Protein AF-A0A962WMY1-F1 (afdb_monomer)

Structure (mmCIF, N/CA/C/O backbone):
data_AF-A0A962WMY1-F1
#
_entry.id   AF-A0A962WMY1-F1
#
loop_
_atom_site.group_PDB
_atom_site.id
_atom_site.type_symbol
_atom_site.label_atom_id
_atom_site.label_alt_id
_atom_site.label_comp_id
_atom_site.label_asym_id
_atom_site.label_entity_id
_atom_site.label_seq_id
_atom_site.pdbx_PDB_ins_code
_atom_site.Cartn_x
_atom_site.Cartn_y
_atom_site.Cartn_z
_atom_site.occupancy
_atom_site.B_iso_or_equiv
_atom_site.auth_seq_id
_atom_site.auth_comp_id
_atom_site.auth_asym_id
_atom_site.auth_atom_id
_atom_site.pdbx_PDB_model_num
ATOM 1 N N . VAL A 1 1 ? -21.331 -1.139 -1.757 1.00 50.69 1 VAL A N 1
ATOM 2 C CA . VAL A 1 1 ? -19.950 -0.756 -1.384 1.00 50.69 1 VAL A CA 1
ATOM 3 C C . VAL A 1 1 ? -20.050 0.576 -0.662 1.00 50.69 1 VAL A C 1
ATOM 5 O O . VAL A 1 1 ? -20.349 1.573 -1.295 1.00 50.69 1 VAL A O 1
ATOM 8 N N . GLY A 1 2 ? -20.058 0.558 0.671 1.00 55.19 2 GLY A N 1
ATOM 9 C CA . GLY A 1 2 ? -20.388 1.740 1.473 1.00 55.19 2 GLY A CA 1
ATOM 10 C C . GLY A 1 2 ? -19.149 2.570 1.776 1.00 55.19 2 GLY A C 1
ATOM 11 O O . GLY A 1 2 ? -18.223 2.025 2.360 1.00 55.19 2 GLY A O 1
ATOM 12 N N . ASP A 1 3 ? -19.173 3.846 1.385 1.00 80.69 3 ASP A N 1
ATOM 13 C CA . ASP A 1 3 ? -18.367 4.966 1.906 1.00 80.69 3 ASP A CA 1
ATOM 14 C C . ASP A 1 3 ? -16.865 4.697 2.129 1.00 80.69 3 ASP A C 1
ATOM 16 O O . ASP A 1 3 ? -16.267 5.233 3.056 1.00 80.69 3 ASP A O 1
ATOM 20 N N . LEU A 1 4 ? -16.258 3.818 1.325 1.00 84.62 4 LEU A N 1
ATOM 21 C CA . LEU A 1 4 ? -14.827 3.538 1.371 1.00 84.62 4 LEU A CA 1
ATOM 22 C C . LEU A 1 4 ? -14.134 4.442 0.352 1.00 84.62 4 LEU A C 1
ATOM 24 O O . LEU A 1 4 ? -14.436 4.382 -0.839 1.00 84.62 4 LEU A O 1
ATOM 28 N N . GLN A 1 5 ? -13.214 5.273 0.821 1.00 91.25 5 GLN A N 1
ATOM 29 C CA . GLN A 1 5 ? -12.449 6.210 0.014 1.00 91.25 5 GLN A CA 1
ATOM 30 C C . GLN A 1 5 ? -10.967 5.885 0.142 1.00 91.25 5 GLN A C 1
ATOM 32 O O . GLN A 1 5 ? -10.404 5.955 1.231 1.00 91.25 5 GLN A O 1
ATOM 37 N N . PHE A 1 6 ? -10.335 5.556 -0.979 1.00 93.38 6 PHE A N 1
ATOM 38 C CA . PHE A 1 6 ? -8.887 5.424 -1.075 1.00 93.38 6 PHE A CA 1
ATOM 39 C C . PHE A 1 6 ? -8.335 6.661 -1.777 1.00 93.38 6 PHE A C 1
ATOM 41 O O . PHE A 1 6 ? -8.737 6.971 -2.900 1.00 93.38 6 PHE A O 1
ATOM 48 N N . ARG A 1 7 ? -7.450 7.395 -1.107 1.00 95.94 7 ARG A N 1
ATOM 49 C CA . ARG A 1 7 ? -6.861 8.630 -1.625 1.00 95.94 7 ARG A CA 1
ATOM 50 C C . ARG A 1 7 ? -5.351 8.502 -1.670 1.00 95.94 7 ARG A C 1
ATOM 52 O O . ARG A 1 7 ? -4.721 8.351 -0.630 1.00 95.94 7 ARG A O 1
ATOM 59 N N . VAL A 1 8 ? -4.785 8.629 -2.865 1.00 97.00 8 VAL A N 1
ATOM 60 C CA . VAL A 1 8 ? -3.340 8.774 -3.058 1.00 97.00 8 VAL A CA 1
ATOM 61 C C . VAL A 1 8 ? -2.975 10.241 -2.866 1.00 97.00 8 VAL A C 1
ATOM 63 O O . VAL A 1 8 ? -3.590 11.122 -3.464 1.00 97.00 8 VAL A O 1
ATOM 66 N N . HIS A 1 9 ? -1.987 10.503 -2.018 1.00 97.56 9 HIS A N 1
ATOM 67 C CA . HIS A 1 9 ? -1.498 11.854 -1.733 1.00 97.56 9 HIS A CA 1
ATOM 68 C C . HIS A 1 9 ? -0.234 12.192 -2.499 1.00 97.56 9 HIS A C 1
ATOM 70 O O . HIS A 1 9 ? 0.019 13.355 -2.793 1.00 97.56 9 HIS A O 1
ATOM 76 N N . ALA A 1 10 ? 0.601 11.186 -2.738 1.00 97.25 10 ALA A N 1
ATOM 77 C CA . ALA A 1 10 ? 1.852 11.331 -3.454 1.00 97.25 10 ALA A CA 1
ATOM 78 C C . ALA A 1 10 ? 2.251 9.992 -4.062 1.00 97.25 10 ALA A C 1
ATOM 80 O O . ALA A 1 10 ? 1.949 8.933 -3.508 1.00 97.25 10 ALA A O 1
ATOM 81 N N . SER A 1 11 ? 2.984 10.068 -5.163 1.00 97.62 11 SER A N 1
ATOM 82 C CA . SER A 1 11 ? 3.658 8.927 -5.760 1.00 97.62 11 SER A CA 1
ATOM 83 C C . SER A 1 11 ? 5.085 9.299 -6.128 1.00 97.62 11 SER A C 1
ATOM 85 O O . SER A 1 11 ? 5.318 10.404 -6.620 1.00 97.62 11 SER A O 1
ATOM 87 N N . ALA A 1 12 ? 6.011 8.371 -5.939 1.00 97.62 12 ALA A N 1
ATOM 88 C CA . ALA A 1 12 ? 7.371 8.454 -6.448 1.00 97.62 12 ALA A CA 1
ATOM 89 C C . ALA A 1 12 ? 7.651 7.223 -7.308 1.00 97.62 12 ALA A C 1
ATOM 91 O O . ALA A 1 12 ? 7.178 6.133 -6.998 1.00 97.62 12 ALA A O 1
ATOM 92 N N . TRP A 1 13 ? 8.412 7.412 -8.378 1.00 97.06 13 TRP A N 1
ATOM 93 C CA . TRP A 1 13 ? 8.779 6.359 -9.317 1.00 97.06 13 TRP A CA 1
ATOM 94 C C . TRP A 1 13 ? 10.296 6.293 -9.422 1.00 97.06 13 TRP A C 1
ATOM 96 O O . TRP A 1 13 ? 10.962 7.328 -9.468 1.00 97.06 13 TRP A O 1
ATOM 106 N N . SER A 1 14 ? 10.823 5.079 -9.473 1.00 96.25 14 SER A N 1
ATOM 107 C CA . SER A 1 14 ? 12.225 4.793 -9.750 1.00 96.25 14 SER A CA 1
ATOM 108 C C . SER A 1 14 ? 12.295 3.714 -10.818 1.00 96.25 14 SER A C 1
ATOM 110 O O . SER A 1 14 ? 11.509 2.771 -10.783 1.00 96.25 14 SER A O 1
ATOM 112 N N . GLY A 1 15 ? 13.221 3.851 -11.758 1.00 96.06 15 GLY A N 1
ATOM 113 C CA . GLY A 1 15 ? 13.477 2.850 -12.785 1.00 96.06 15 GLY A CA 1
ATOM 114 C C . GLY A 1 15 ? 14.964 2.748 -13.077 1.00 96.06 15 GLY A C 1
ATOM 115 O O . GLY A 1 15 ? 15.692 3.736 -12.945 1.00 96.06 15 GLY A O 1
ATOM 116 N N . ASP A 1 16 ? 15.412 1.556 -13.452 1.00 94.75 16 ASP A N 1
ATOM 117 C CA . ASP A 1 16 ? 16.769 1.329 -13.938 1.00 94.75 16 ASP A CA 1
ATOM 118 C C . ASP A 1 16 ? 16.831 1.325 -15.476 1.00 94.75 16 ASP A C 1
ATOM 120 O O . ASP A 1 16 ? 15.839 1.548 -16.174 1.00 94.75 16 ASP A O 1
ATOM 124 N N . ARG A 1 17 ? 18.035 1.125 -16.021 1.00 94.69 17 ARG A N 1
ATOM 125 C CA . ARG A 1 17 ? 18.261 1.085 -17.475 1.00 94.69 17 ARG A CA 1
ATOM 126 C C . ARG A 1 17 ? 17.780 -0.209 -18.127 1.00 94.69 17 ARG A C 1
ATOM 128 O O . ARG A 1 17 ? 17.591 -0.220 -19.340 1.00 94.69 17 ARG A O 1
ATOM 135 N N . ASP A 1 18 ? 17.588 -1.258 -17.337 1.00 94.31 18 ASP A N 1
ATOM 136 C CA . ASP A 1 18 ? 17.177 -2.584 -17.794 1.00 94.31 18 ASP A CA 1
ATOM 137 C C . ASP A 1 18 ? 15.643 -2.717 -17.830 1.00 94.31 18 ASP A C 1
ATOM 139 O O . ASP A 1 18 ? 15.109 -3.749 -18.234 1.00 94.31 18 ASP A O 1
ATOM 143 N N . GLY A 1 19 ? 14.929 -1.651 -17.454 1.00 92.44 19 GLY A N 1
ATOM 144 C CA . GLY A 1 19 ? 13.476 -1.544 -17.523 1.00 92.44 19 GLY A CA 1
ATOM 145 C C . GLY A 1 19 ? 12.759 -1.985 -16.251 1.00 92.44 19 GLY A C 1
ATOM 146 O O . GLY A 1 19 ? 11.529 -1.948 -16.225 1.00 92.44 19 GLY A O 1
ATOM 147 N N . HIS A 1 20 ? 13.479 -2.372 -15.194 1.00 96.94 20 HIS A N 1
ATOM 148 C CA . HIS A 1 20 ? 12.846 -2.630 -13.903 1.00 96.94 20 HIS A CA 1
ATOM 149 C C . HIS A 1 20 ? 12.452 -1.311 -13.259 1.00 96.94 20 HIS A C 1
ATOM 151 O O . HIS A 1 20 ? 13.153 -0.302 -13.377 1.00 96.94 20 HIS A O 1
ATOM 157 N N . ALA A 1 21 ? 11.330 -1.326 -12.549 1.00 97.88 21 ALA A N 1
ATOM 158 C CA . ALA A 1 21 ? 10.834 -0.138 -11.885 1.00 97.88 21 ALA A CA 1
ATOM 159 C C . ALA A 1 21 ? 10.208 -0.457 -10.534 1.00 97.88 21 ALA A C 1
ATOM 161 O O . ALA A 1 21 ? 9.742 -1.566 -10.278 1.00 97.88 21 ALA A O 1
ATOM 162 N N . ALA A 1 22 ? 10.159 0.559 -9.684 1.00 97.69 22 ALA A N 1
ATOM 163 C CA . ALA A 1 22 ? 9.400 0.557 -8.453 1.00 97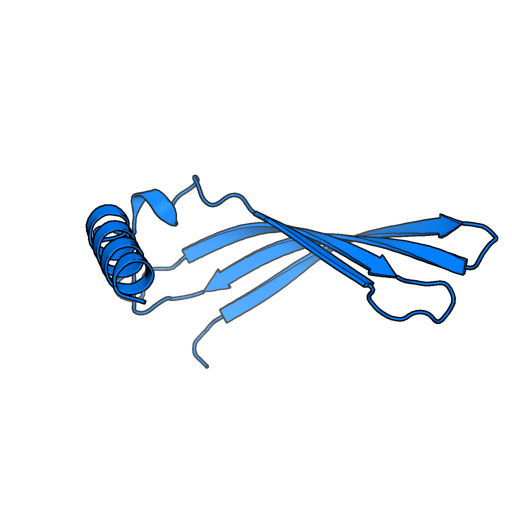.69 22 ALA A CA 1
ATOM 164 C C . ALA A 1 22 ? 8.609 1.861 -8.328 1.00 97.69 22 ALA A C 1
ATOM 166 O O . ALA A 1 22 ? 9.091 2.941 -8.685 1.00 97.69 22 ALA A O 1
ATOM 167 N N . ALA A 1 23 ? 7.396 1.761 -7.797 1.00 98.06 23 ALA A N 1
ATOM 168 C CA . ALA A 1 23 ? 6.561 2.898 -7.453 1.00 98.06 23 ALA A CA 1
ATOM 169 C C . ALA A 1 23 ? 6.227 2.864 -5.965 1.00 98.06 23 ALA A C 1
ATOM 171 O O . ALA A 1 23 ? 5.745 1.855 -5.457 1.00 98.06 23 ALA A O 1
ATOM 172 N N . LEU A 1 24 ? 6.433 3.989 -5.286 1.00 98.00 24 LEU A N 1
ATOM 173 C CA . LEU A 1 24 ? 5.942 4.219 -3.934 1.00 98.00 24 LEU A CA 1
ATOM 174 C C . LEU A 1 24 ? 4.698 5.094 -4.005 1.00 98.00 24 LEU A C 1
ATOM 176 O O . LEU A 1 24 ? 4.724 6.154 -4.629 1.00 98.00 24 LEU A O 1
ATOM 180 N N . LEU A 1 25 ? 3.625 4.685 -3.337 1.00 98.00 25 LEU A N 1
ATOM 181 C CA . LEU A 1 25 ? 2.379 5.439 -3.236 1.00 98.00 25 LEU A CA 1
ATOM 182 C C . LEU A 1 25 ? 2.089 5.726 -1.774 1.00 98.00 25 LEU A C 1
ATOM 184 O O . LEU A 1 25 ? 1.825 4.797 -1.025 1.00 98.00 25 LEU A O 1
ATOM 188 N N . ARG A 1 26 ? 2.052 6.996 -1.373 1.00 97.56 26 ARG A N 1
ATOM 189 C CA . ARG A 1 26 ? 1.553 7.385 -0.049 1.00 97.56 26 ARG A CA 1
ATOM 190 C C . ARG A 1 26 ? 0.059 7.650 -0.133 1.00 97.56 26 ARG A C 1
ATOM 192 O O . ARG A 1 26 ? -0.377 8.457 -0.959 1.00 97.56 26 ARG A O 1
ATOM 199 N N . TRP A 1 27 ? -0.721 7.033 0.743 1.00 96.88 27 TRP A N 1
ATOM 200 C CA . TRP A 1 27 ? -2.178 7.049 0.662 1.00 96.88 27 TRP A CA 1
ATOM 201 C C . TRP A 1 27 ? -2.858 7.098 2.031 1.00 96.88 27 TRP A C 1
ATOM 203 O O . TRP A 1 27 ? -2.255 6.821 3.065 1.00 96.88 27 TRP A O 1
ATOM 213 N N . THR A 1 28 ? -4.145 7.442 2.011 1.00 94.44 28 THR A N 1
ATOM 214 C CA . THR A 1 28 ? -5.081 7.257 3.123 1.00 94.44 28 THR A CA 1
ATOM 215 C C . THR A 1 28 ? -6.277 6.452 2.636 1.00 94.44 28 THR A C 1
ATOM 217 O O . THR A 1 28 ? -6.884 6.777 1.613 1.00 94.44 28 THR A O 1
ATOM 220 N N . LEU A 1 29 ? -6.652 5.439 3.406 1.00 91.81 29 LEU A N 1
ATOM 221 C CA . LEU A 1 29 ? -7.889 4.691 3.260 1.00 91.81 29 LEU A CA 1
ATOM 222 C C . LEU A 1 29 ? -8.845 5.114 4.376 1.00 91.81 29 LEU A C 1
ATOM 224 O O . LEU A 1 29 ? -8.531 4.970 5.553 1.00 91.81 29 LEU A O 1
ATOM 228 N N . ALA A 1 30 ? -10.016 5.628 4.019 1.00 89.38 30 ALA A N 1
ATOM 229 C CA . ALA A 1 30 ? -11.020 6.087 4.969 1.00 89.38 30 ALA A CA 1
ATOM 230 C C . ALA A 1 30 ? -12.385 5.464 4.680 1.00 89.38 30 ALA A C 1
ATOM 232 O O . ALA A 1 30 ? -12.704 5.127 3.543 1.00 89.38 30 ALA A O 1
ATOM 233 N N . G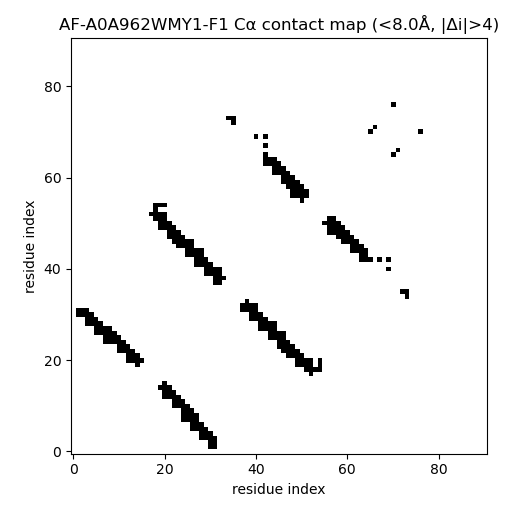LY A 1 31 ? -13.214 5.320 5.708 1.00 87.94 31 GLY A N 1
ATOM 234 C CA . GLY A 1 31 ? -14.611 4.957 5.532 1.00 87.94 31 GLY A CA 1
ATOM 235 C C . GLY A 1 31 ? -15.329 4.565 6.811 1.00 87.94 31 GLY A C 1
ATOM 236 O O . GLY A 1 31 ? -14.842 4.756 7.926 1.00 87.94 31 GLY A O 1
ATOM 237 N N . ARG A 1 32 ? -16.529 4.006 6.651 1.00 82.69 32 ARG A N 1
ATOM 238 C CA . ARG A 1 32 ? -17.389 3.577 7.764 1.00 82.69 32 ARG A CA 1
ATOM 239 C C . ARG A 1 32 ? -17.563 2.066 7.753 1.00 82.69 32 ARG A C 1
ATOM 241 O O . ARG A 1 32 ? -18.411 1.523 7.046 1.00 82.69 32 ARG A O 1
ATOM 248 N N . LEU A 1 33 ? -16.791 1.367 8.578 1.00 73.69 33 LEU A N 1
ATOM 249 C CA . LEU A 1 33 ? -16.832 -0.095 8.632 1.00 73.69 33 LEU A CA 1
ATOM 250 C C . LEU A 1 33 ? -17.924 -0.585 9.590 1.00 73.69 33 LEU A C 1
ATOM 252 O O . LEU A 1 33 ? -18.030 -0.140 10.735 1.00 73.69 33 LEU A O 1
ATOM 256 N N . ARG A 1 34 ? -18.727 -1.560 9.144 1.00 70.94 34 ARG A N 1
ATOM 257 C CA . ARG A 1 34 ? -19.760 -2.201 9.984 1.00 70.94 34 ARG A CA 1
ATOM 258 C C . ARG A 1 34 ? -19.161 -2.861 11.229 1.00 70.94 34 ARG A C 1
ATOM 260 O O . ARG A 1 34 ? -19.768 -2.776 12.289 1.00 70.94 34 ARG A O 1
ATOM 267 N N . ALA A 1 35 ? -17.963 -3.436 11.107 1.00 68.44 35 ALA A N 1
ATOM 268 C CA . ALA A 1 35 ? -17.216 -4.037 12.214 1.00 68.44 35 ALA A CA 1
ATOM 269 C C . ALA A 1 35 ? -16.868 -3.037 13.340 1.00 68.44 35 ALA A C 1
ATOM 271 O O . ALA A 1 35 ? -16.631 -3.458 14.465 1.00 68.44 35 ALA A O 1
ATOM 272 N N . PHE A 1 36 ? -16.906 -1.725 13.065 1.00 65.94 36 PHE A N 1
ATOM 273 C CA . PHE A 1 36 ? -16.683 -0.647 14.040 1.00 65.94 36 PHE A CA 1
ATOM 274 C C . PHE A 1 36 ? -17.961 0.100 14.420 1.00 65.94 36 PHE A C 1
ATOM 276 O O . PHE A 1 36 ? -17.925 1.296 14.704 1.00 65.94 36 PHE A O 1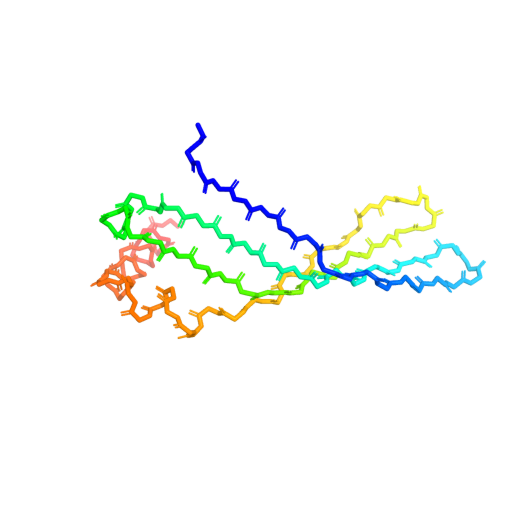
ATOM 283 N N . GLY A 1 37 ? -19.120 -0.560 14.346 1.00 70.56 37 GLY A N 1
ATOM 284 C CA . GLY A 1 37 ? -20.401 0.094 14.626 1.00 70.56 37 GLY A CA 1
ATOM 285 C C . GLY A 1 37 ? -20.697 1.247 13.662 1.00 70.56 37 GLY A C 1
ATOM 286 O O . GLY A 1 37 ? -21.351 2.215 14.038 1.00 70.56 37 GLY A O 1
ATOM 287 N N . ARG A 1 38 ? -20.182 1.173 12.421 1.00 74.44 38 ARG A N 1
ATOM 288 C CA . ARG A 1 38 ? -20.257 2.238 11.401 1.00 74.44 38 ARG A CA 1
ATOM 289 C C . ARG A 1 38 ? -19.598 3.555 11.827 1.00 74.44 38 ARG A C 1
ATOM 291 O O . ARG A 1 38 ? -19.959 4.605 11.289 1.00 74.44 38 ARG A O 1
ATOM 298 N N . ARG A 1 39 ? -18.658 3.533 12.775 1.00 75.19 39 ARG A N 1
ATOM 299 C CA . ARG A 1 39 ? -17.845 4.705 13.121 1.00 75.19 39 ARG A CA 1
ATOM 300 C C . ARG A 1 39 ? -16.892 5.039 11.971 1.00 75.19 39 ARG A C 1
ATOM 302 O O . ARG A 1 39 ? -16.472 4.143 11.238 1.00 75.19 39 ARG A O 1
ATOM 309 N N . ALA A 1 40 ? -16.590 6.327 11.810 1.00 79.31 40 ALA A N 1
ATOM 310 C CA . ALA A 1 40 ? -15.562 6.771 10.878 1.00 79.31 40 ALA A CA 1
ATOM 311 C C . ALA A 1 40 ? -14.215 6.152 11.271 1.00 79.31 40 ALA A C 1
ATOM 313 O O . ALA A 1 40 ? -13.848 6.120 12.451 1.00 79.31 40 ALA A O 1
ATOM 314 N N . TRP A 1 41 ? -13.523 5.633 10.274 1.00 82.19 41 TRP A N 1
ATOM 315 C CA . TRP A 1 41 ? -12.250 4.953 10.390 1.00 82.19 41 TRP A CA 1
ATOM 316 C C . TRP A 1 41 ? -11.351 5.418 9.252 1.00 82.19 41 TRP A C 1
ATOM 318 O O . TRP A 1 41 ? -11.816 5.596 8.129 1.00 82.19 41 TRP A O 1
ATOM 328 N N . THR A 1 42 ? -10.076 5.594 9.568 1.00 85.94 42 THR A N 1
ATOM 329 C CA . THR A 1 42 ? -9.045 6.047 8.644 1.00 85.94 42 THR A CA 1
ATOM 330 C C . THR A 1 42 ? -7.764 5.289 8.957 1.00 85.94 42 THR A C 1
ATOM 332 O O . THR A 1 42 ? -7.471 5.052 10.132 1.00 85.94 42 THR A O 1
ATOM 335 N N . VAL A 1 43 ? -7.031 4.908 7.917 1.00 88.06 43 VAL A N 1
ATOM 336 C CA . VAL A 1 43 ? -5.688 4.331 7.979 1.00 88.06 43 VAL A CA 1
ATOM 337 C C . VAL A 1 43 ? -4.819 5.026 6.951 1.00 88.06 43 VAL A C 1
ATOM 339 O O . VAL A 1 43 ? -5.205 5.154 5.789 1.00 88.06 43 VAL A O 1
ATOM 342 N N . ASP A 1 44 ? -3.644 5.443 7.394 1.00 91.81 44 ASP A N 1
ATOM 343 C CA . ASP A 1 44 ? -2.596 5.964 6.533 1.00 91.81 44 ASP A CA 1
ATOM 344 C C . ASP A 1 44 ? -1.621 4.844 6.182 1.00 91.81 44 ASP A C 1
ATOM 346 O O . ASP A 1 44 ? -1.357 3.943 6.986 1.00 91.81 44 ASP A O 1
ATOM 350 N N . GLY A 1 45 ? -1.087 4.898 4.969 1.00 93.62 45 GLY A N 1
ATOM 351 C CA . GLY A 1 45 ? -0.149 3.894 4.508 1.00 93.62 45 GLY A CA 1
ATOM 352 C C . GLY A 1 45 ? 0.676 4.318 3.308 1.00 93.62 45 GLY A C 1
ATOM 353 O O . GLY A 1 45 ? 0.581 5.432 2.782 1.00 93.62 45 GLY A O 1
ATOM 354 N N . CYS A 1 46 ? 1.528 3.389 2.913 1.00 96.38 46 CYS A N 1
ATOM 355 C CA . CYS A 1 46 ? 2.391 3.446 1.763 1.00 96.38 46 CYS A CA 1
ATOM 356 C C . CYS A 1 46 ? 2.381 2.083 1.071 1.00 96.38 46 CYS A C 1
ATOM 358 O O . CYS A 1 46 ? 2.517 1.058 1.735 1.00 96.38 46 CYS A O 1
ATOM 360 N N . SER A 1 47 ? 2.247 2.071 -0.248 1.00 97.25 47 SER A N 1
ATOM 361 C CA . SER A 1 47 ? 2.403 0.864 -1.060 1.00 97.25 47 SER A CA 1
ATOM 362 C C . SER A 1 47 ? 3.672 0.972 -1.886 1.00 97.25 47 SER A C 1
ATOM 364 O O . SER A 1 47 ? 3.907 2.008 -2.506 1.00 97.25 47 SER A O 1
ATOM 366 N N . GLU A 1 48 ? 4.457 -0.094 -1.928 1.00 98.00 48 GLU A N 1
ATOM 367 C CA . GLU A 1 48 ? 5.533 -0.289 -2.892 1.00 98.00 48 GLU A CA 1
ATOM 368 C C . GLU A 1 48 ? 5.085 -1.306 -3.942 1.00 98.00 48 GLU A C 1
ATOM 370 O O . GLU A 1 48 ? 4.706 -2.429 -3.610 1.00 98.00 48 GLU A O 1
ATOM 375 N N . VAL A 1 49 ? 5.127 -0.915 -5.213 1.00 98.38 49 VAL A N 1
ATOM 376 C CA . VAL A 1 49 ? 4.813 -1.779 -6.354 1.00 98.38 49 VAL A CA 1
ATOM 377 C C . VAL A 1 49 ? 6.078 -1.956 -7.177 1.00 98.38 49 VAL A C 1
ATOM 379 O O . VAL A 1 49 ? 6.643 -0.964 -7.634 1.00 98.38 49 VAL A O 1
ATOM 382 N N . VAL A 1 50 ? 6.507 -3.199 -7.384 1.00 98.19 50 VAL A N 1
ATOM 383 C CA . VAL A 1 50 ? 7.690 -3.536 -8.188 1.00 98.19 50 VAL A CA 1
ATOM 384 C C . VAL A 1 50 ? 7.246 -4.092 -9.533 1.00 98.19 50 VAL A C 1
ATOM 386 O O . VAL A 1 50 ? 6.321 -4.905 -9.601 1.00 98.19 50 VAL A O 1
ATOM 389 N N . PHE A 1 51 ? 7.920 -3.660 -10.592 1.00 98.31 51 PHE A N 1
ATOM 390 C CA . PHE A 1 51 ? 7.642 -4.028 -11.971 1.00 98.31 51 PHE A CA 1
ATOM 391 C C . PHE A 1 51 ? 8.855 -4.712 -12.605 1.00 98.31 51 PHE A C 1
ATOM 393 O O . PHE A 1 51 ? 9.997 -4.298 -12.388 1.00 98.31 51 PHE A O 1
ATOM 400 N N . ASP A 1 52 ?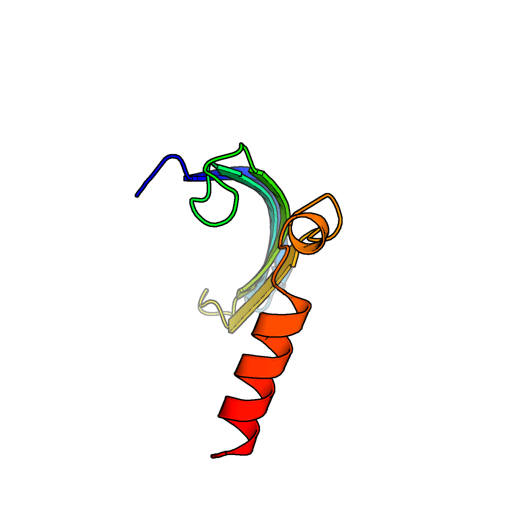 8.608 -5.747 -13.409 1.00 97.81 52 ASP A N 1
ATOM 401 C CA . ASP A 1 52 ? 9.629 -6.307 -14.298 1.00 97.81 52 ASP A CA 1
ATOM 402 C C . ASP A 1 52 ? 9.864 -5.429 -15.539 1.00 97.81 52 ASP A C 1
ATOM 404 O O . ASP A 1 52 ? 9.120 -4.485 -15.805 1.00 97.81 52 ASP A O 1
ATOM 408 N N . ALA A 1 53 ? 10.871 -5.787 -16.340 1.00 97.06 53 ALA A N 1
ATOM 409 C CA . ALA A 1 53 ? 11.188 -5.116 -17.603 1.00 97.06 53 ALA A CA 1
ATOM 410 C C . ALA A 1 53 ? 10.047 -5.136 -18.645 1.00 97.06 53 ALA A C 1
ATOM 412 O O . ALA A 1 53 ? 10.071 -4.367 -19.604 1.00 97.06 53 ALA A O 1
ATOM 413 N N . ALA A 1 54 ? 9.038 -5.999 -18.474 1.00 97.19 54 ALA A N 1
ATOM 414 C CA . ALA A 1 54 ? 7.837 -6.027 -19.308 1.00 97.19 54 ALA A CA 1
ATOM 415 C C . ALA A 1 54 ? 6.704 -5.143 -18.742 1.00 97.19 54 ALA A C 1
ATOM 417 O O . ALA A 1 54 ? 5.594 -5.149 -19.279 1.00 97.19 54 ALA A O 1
ATOM 418 N N . GLY A 1 55 ? 6.961 -4.402 -17.659 1.00 95.38 55 GLY A N 1
ATOM 419 C CA . GLY A 1 55 ? 5.990 -3.545 -16.982 1.00 95.38 55 GLY A CA 1
ATOM 420 C C . GLY A 1 55 ? 4.947 -4.311 -16.166 1.00 95.38 55 GLY A C 1
ATOM 421 O O . GLY A 1 55 ? 3.921 -3.739 -15.793 1.00 95.38 55 GLY A O 1
ATOM 422 N N . ARG A 1 56 ? 5.159 -5.603 -15.893 1.00 97.69 56 ARG A N 1
ATOM 423 C CA . ARG A 1 56 ? 4.239 -6.420 -15.090 1.00 97.69 56 ARG A CA 1
ATOM 424 C C . ARG A 1 56 ? 4.580 -6.283 -13.618 1.00 97.69 56 ARG A C 1
ATOM 426 O O . ARG A 1 56 ? 5.748 -6.323 -13.247 1.00 97.69 56 ARG A O 1
ATOM 433 N N . VAL A 1 57 ? 3.555 -6.194 -12.776 1.00 97.50 57 VAL A N 1
ATOM 434 C CA . VAL A 1 57 ? 3.733 -6.192 -11.320 1.00 97.50 57 VAL A CA 1
ATOM 435 C C . VAL A 1 57 ? 4.270 -7.551 -10.877 1.00 97.50 57 VAL A C 1
ATOM 437 O O . VAL A 1 57 ? 3.618 -8.574 -11.086 1.00 97.50 57 VAL A O 1
ATOM 440 N N . THR A 1 58 ? 5.445 -7.556 -10.255 1.00 97.75 58 THR A N 1
ATOM 441 C CA . THR A 1 58 ? 6.086 -8.760 -9.707 1.00 97.75 58 THR A CA 1
ATOM 442 C C . THR A 1 58 ? 5.999 -8.830 -8.191 1.00 97.75 58 THR A C 1
ATOM 444 O O . THR A 1 58 ? 5.981 -9.927 -7.636 1.00 97.75 58 THR A O 1
ATOM 447 N N . ALA A 1 59 ? 5.892 -7.683 -7.519 1.00 97.44 59 ALA A N 1
ATOM 448 C CA . ALA A 1 59 ? 5.671 -7.613 -6.083 1.00 97.44 59 ALA A CA 1
ATOM 449 C C . ALA A 1 59 ? 4.815 -6.401 -5.704 1.00 97.44 59 ALA A C 1
ATOM 451 O O . ALA A 1 59 ? 4.799 -5.378 -6.392 1.00 97.44 59 ALA A O 1
ATOM 452 N N . HIS A 1 60 ? 4.110 -6.538 -4.584 1.00 97.12 60 HIS A N 1
ATOM 453 C CA . HIS A 1 60 ? 3.328 -5.476 -3.973 1.00 97.12 60 HIS A CA 1
ATOM 454 C C . HIS A 1 60 ? 3.452 -5.572 -2.449 1.00 97.12 60 HIS A C 1
ATOM 456 O O . HIS A 1 60 ? 3.043 -6.576 -1.859 1.00 97.12 60 HIS A O 1
ATOM 462 N N . HIS A 1 61 ? 4.032 -4.548 -1.824 1.00 95.50 61 HIS A N 1
ATOM 463 C CA . HIS A 1 61 ? 4.229 -4.465 -0.379 1.00 95.50 61 HIS A CA 1
ATOM 464 C C . HIS A 1 61 ? 3.428 -3.296 0.193 1.00 95.50 61 HIS A C 1
ATOM 466 O O . HIS A 1 61 ? 3.641 -2.149 -0.187 1.00 95.50 61 HIS A O 1
ATOM 472 N N . ASP A 1 62 ? 2.534 -3.580 1.139 1.00 93.56 62 ASP A N 1
ATOM 473 C CA . ASP A 1 62 ? 1.717 -2.566 1.807 1.00 93.56 62 ASP A CA 1
ATOM 474 C C . ASP A 1 62 ? 2.216 -2.312 3.235 1.00 93.56 62 ASP A C 1
ATOM 476 O O . ASP A 1 62 ? 2.079 -3.155 4.126 1.00 93.56 62 ASP A O 1
ATOM 480 N N . TYR A 1 63 ? 2.743 -1.111 3.467 1.00 91.12 63 TYR A N 1
ATOM 481 C CA . TYR A 1 63 ? 3.143 -0.598 4.774 1.00 91.12 63 TYR A CA 1
ATOM 482 C C . TYR A 1 63 ? 2.073 0.357 5.284 1.00 91.12 63 TYR A C 1
ATOM 484 O O . TYR A 1 63 ? 1.935 1.469 4.790 1.00 91.12 63 TYR A O 1
ATOM 492 N N . TRP A 1 64 ? 1.302 -0.039 6.284 1.00 88.62 64 TRP A N 1
ATOM 493 C CA . TRP A 1 64 ? 0.203 0.784 6.783 1.00 88.62 64 TRP A CA 1
ATOM 494 C C . TRP A 1 64 ? 0.239 0.879 8.302 1.00 88.62 64 TRP A C 1
ATOM 496 O O . TRP A 1 64 ? 0.541 -0.098 8.993 1.00 88.62 64 TRP A O 1
ATOM 506 N N . ASP A 1 65 ? -0.062 2.068 8.828 1.00 79.75 65 ASP A N 1
ATOM 507 C CA . ASP A 1 65 ? -0.156 2.271 10.269 1.00 79.75 65 ASP A CA 1
ATOM 508 C C . ASP A 1 65 ? -1.512 1.775 10.767 1.00 79.75 65 ASP A C 1
ATOM 510 O O . ASP A 1 65 ? -2.560 2.422 10.691 1.00 79.75 65 ASP A O 1
ATOM 514 N N . ALA A 1 66 ? -1.467 0.570 11.304 1.00 65.44 66 ALA A N 1
ATOM 515 C CA . ALA A 1 66 ? -2.602 -0.077 11.914 1.00 65.44 66 ALA A CA 1
ATOM 516 C C . ALA A 1 66 ? -2.853 0.348 13.374 1.00 65.44 66 ALA A C 1
ATOM 518 O O . ALA A 1 66 ? -3.933 0.088 13.936 1.00 65.44 66 ALA A O 1
ATOM 519 N N . ALA A 1 67 ? -1.841 0.946 14.006 1.00 56.34 67 ALA A N 1
ATOM 520 C CA . ALA A 1 67 ? -1.741 1.151 15.444 1.00 56.34 67 ALA A CA 1
ATOM 521 C C . ALA A 1 67 ? -2.571 2.350 15.923 1.00 56.34 67 ALA A C 1
ATOM 523 O O . ALA A 1 67 ? -3.137 2.292 17.015 1.00 56.34 67 ALA A O 1
ATOM 524 N N . GLY A 1 68 ? -2.772 3.372 15.081 1.00 54.22 68 GLY A N 1
ATOM 525 C CA . GLY A 1 68 ? -3.561 4.570 15.417 1.00 54.22 68 GLY A CA 1
ATOM 526 C C . GLY A 1 68 ? -5.055 4.331 15.704 1.00 54.22 68 GLY A C 1
ATOM 527 O O . GLY A 1 68 ? -5.744 5.202 16.240 1.00 54.22 68 GLY A O 1
ATOM 528 N N . GLY A 1 69 ? -5.591 3.140 15.405 1.00 53.41 69 GLY A N 1
ATOM 529 C CA . GLY A 1 69 ? -6.903 2.749 15.922 1.00 53.41 69 GLY A CA 1
ATOM 530 C C . GLY A 1 69 ? -7.672 1.672 15.165 1.00 53.41 69 GLY A C 1
ATOM 531 O O . GLY A 1 69 ? -8.861 1.516 15.440 1.00 53.41 69 GLY A O 1
ATOM 532 N N . LEU A 1 70 ? -7.063 0.928 14.237 1.00 58.75 70 LEU A N 1
A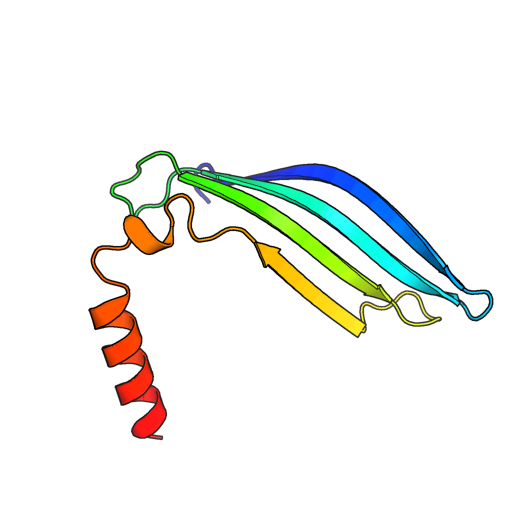TOM 533 C CA . LEU A 1 70 ? -7.676 -0.302 13.719 1.00 58.75 70 LEU A CA 1
ATOM 534 C C . LEU A 1 70 ? -7.516 -1.439 14.739 1.00 58.75 70 LEU A C 1
ATOM 536 O O . LEU A 1 70 ? -8.508 -2.049 15.135 1.00 58.75 70 LEU A O 1
ATOM 540 N N . TYR A 1 71 ? -6.291 -1.669 15.230 1.00 55.94 71 TYR A N 1
ATOM 541 C CA . TYR A 1 71 ? -6.023 -2.728 16.211 1.00 55.94 71 TYR A CA 1
ATOM 542 C C . TYR A 1 71 ? -6.653 -2.444 17.579 1.00 55.94 71 TYR A C 1
ATOM 544 O O . TYR A 1 71 ? -7.288 -3.321 18.157 1.00 55.94 71 TYR A O 1
ATOM 552 N N . ALA A 1 72 ? -6.556 -1.205 18.072 1.00 57.62 72 ALA A N 1
ATOM 553 C CA . ALA A 1 72 ? -7.106 -0.827 19.376 1.00 57.62 72 ALA A CA 1
ATOM 554 C C . ALA A 1 72 ? -8.650 -0.829 19.426 1.00 57.62 72 ALA A C 1
ATOM 556 O O . ALA A 1 72 ? -9.230 -0.987 20.498 1.00 57.62 72 ALA A O 1
ATOM 557 N N . ARG A 1 73 ? -9.331 -0.655 18.280 1.00 54.12 73 ARG A N 1
ATOM 558 C CA . ARG A 1 73 ? -10.807 -0.635 18.184 1.00 54.12 73 ARG A CA 1
ATOM 559 C C . ARG A 1 73 ? -11.408 -1.909 17.608 1.00 54.12 73 ARG A C 1
ATOM 561 O O . ARG A 1 73 ? -12.621 -1.953 17.422 1.00 54.12 73 ARG A O 1
ATOM 568 N N . LEU A 1 74 ? -10.610 -2.940 17.338 1.00 59.78 74 LEU A N 1
ATOM 569 C CA . LEU A 1 74 ? -11.135 -4.283 17.136 1.00 59.78 74 LEU A CA 1
ATOM 570 C C . LEU A 1 74 ? -11.231 -4.960 18.513 1.00 59.78 74 LEU A C 1
ATOM 572 O O . LEU A 1 74 ? -10.258 -5.584 18.937 1.00 59.78 74 LEU A O 1
ATOM 576 N N . PRO A 1 75 ? -12.393 -4.926 19.203 1.00 53.41 75 PRO A N 1
ATOM 577 C CA . PRO A 1 75 ? -12.573 -5.605 20.494 1.00 53.41 75 PRO A CA 1
ATOM 578 C C . PRO A 1 75 ? -12.371 -7.132 20.412 1.00 53.41 75 PRO A C 1
ATOM 580 O O . PRO A 1 75 ? -12.421 -7.828 21.420 1.00 53.41 75 PRO A O 1
ATOM 583 N N . LEU A 1 76 ? -12.155 -7.665 19.204 1.00 57.84 76 LEU A N 1
ATOM 584 C CA . LEU A 1 76 ? -12.159 -9.081 18.875 1.00 57.84 76 LEU A CA 1
ATOM 585 C C . LEU A 1 76 ? -10.888 -9.574 18.169 1.00 57.84 76 LEU A C 1
ATOM 587 O O . LEU A 1 76 ? -10.862 -10.754 17.845 1.00 57.84 76 LEU A O 1
ATOM 591 N N . ILE A 1 77 ? -9.825 -8.776 17.957 1.00 63.66 77 ILE A N 1
ATOM 592 C CA . ILE A 1 77 ? -8.603 -9.312 17.301 1.00 63.66 77 ILE A CA 1
ATOM 593 C C . ILE A 1 77 ? -8.014 -10.478 18.087 1.00 63.66 77 ILE A C 1
ATOM 595 O O . ILE A 1 77 ? -7.709 -11.506 17.495 1.00 63.66 77 ILE A O 1
ATOM 599 N N . GLY A 1 78 ? -7.886 -10.366 19.411 1.00 64.56 78 GLY A N 1
ATOM 600 C CA . GLY A 1 78 ? -7.363 -11.467 20.225 1.00 64.56 78 GLY A CA 1
ATOM 601 C C . GLY A 1 78 ? -8.176 -12.760 20.039 1.00 64.56 78 GLY A C 1
ATOM 602 O O . GLY A 1 78 ? -7.613 -13.787 19.658 1.00 64.56 78 GLY A O 1
ATOM 603 N N . PRO A 1 79 ? -9.502 -12.735 20.268 1.00 73.56 79 PRO A N 1
ATOM 604 C CA . PRO A 1 79 ? -10.381 -13.877 20.015 1.00 73.56 79 PRO A CA 1
ATOM 605 C C . PRO A 1 79 ? -10.384 -14.384 18.561 1.00 73.56 79 PRO A C 1
ATOM 607 O O . PRO A 1 79 ? -10.363 -15.596 18.354 1.00 73.56 79 PRO A O 1
ATOM 610 N N . LEU A 1 80 ? -10.377 -13.487 17.570 1.00 68.62 80 LEU A N 1
ATOM 611 C CA . LEU A 1 80 ? -10.407 -13.804 16.139 1.00 68.62 80 LEU A CA 1
ATOM 612 C C . LEU A 1 80 ? -9.102 -14.456 15.671 1.00 68.62 80 LEU A C 1
ATOM 614 O O . LEU A 1 80 ? -9.153 -15.478 14.996 1.00 68.62 80 LEU A O 1
ATOM 618 N N . MET A 1 81 ? -7.943 -13.936 16.085 1.00 72.25 81 MET A N 1
ATOM 619 C CA . MET A 1 81 ? -6.637 -14.540 15.795 1.00 72.25 81 MET A CA 1
ATOM 620 C C . MET A 1 81 ? -6.506 -15.909 16.463 1.00 72.25 81 MET A C 1
ATOM 622 O O . MET A 1 81 ? -6.062 -16.862 15.829 1.00 72.25 81 MET A O 1
ATOM 626 N N . ARG A 1 82 ? -6.986 -16.057 17.708 1.00 73.44 82 ARG A N 1
ATOM 627 C CA . ARG A 1 82 ? -7.067 -17.369 18.378 1.00 73.44 82 ARG A CA 1
ATOM 628 C C . ARG A 1 82 ? -8.011 -18.341 17.675 1.00 73.44 82 ARG A C 1
ATOM 630 O O . ARG A 1 82 ? -7.812 -19.548 17.765 1.00 73.44 82 ARG A O 1
ATOM 637 N N . TRP A 1 83 ? -9.079 -17.860 17.047 1.00 80.06 83 TRP A N 1
ATOM 638 C CA . TRP A 1 83 ? -9.985 -18.698 16.262 1.00 80.06 83 TRP A CA 1
ATOM 639 C C . TRP A 1 83 ? -9.353 -19.109 14.926 1.00 80.06 83 TRP A C 1
ATOM 641 O O . TRP A 1 83 ? -9.380 -20.288 14.586 1.00 80.06 83 TRP A O 1
ATOM 651 N N . LEU A 1 84 ? -8.713 -18.174 14.220 1.00 77.06 84 LEU A N 1
ATOM 652 C CA . LEU A 1 84 ? -8.055 -18.428 12.939 1.00 77.06 84 LEU A CA 1
ATOM 653 C C . LEU A 1 84 ? -6.865 -19.388 13.093 1.00 77.06 84 LEU A C 1
ATOM 655 O O . LEU A 1 84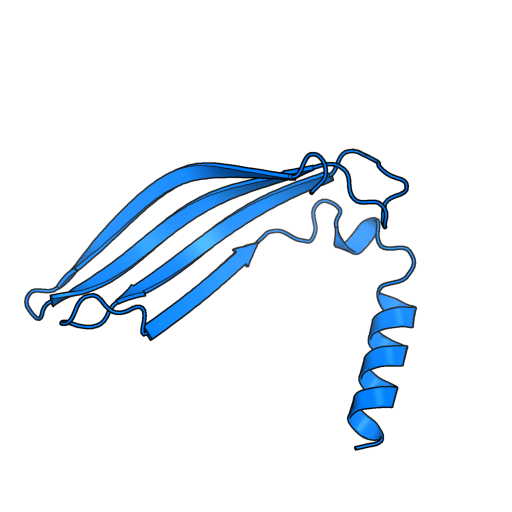 ? -6.764 -20.352 12.342 1.00 77.06 84 LEU A O 1
ATOM 659 N N . ALA A 1 85 ? -6.033 -19.198 14.124 1.00 74.25 85 ALA A N 1
ATOM 660 C CA . ALA A 1 85 ? -4.919 -20.093 14.443 1.00 74.25 85 ALA A CA 1
ATOM 661 C C . ALA A 1 85 ? -5.387 -21.527 14.734 1.00 74.25 85 ALA A C 1
ATOM 663 O O . ALA A 1 85 ? -4.796 -22.482 14.244 1.00 74.25 85 ALA A O 1
ATOM 664 N N . ARG A 1 86 ? -6.497 -21.689 15.470 1.00 80.25 86 ARG A N 1
ATOM 665 C CA . ARG A 1 86 ? -7.100 -23.010 15.716 1.00 80.25 86 ARG A CA 1
ATOM 666 C C . ARG A 1 86 ? -7.612 -23.669 14.441 1.00 80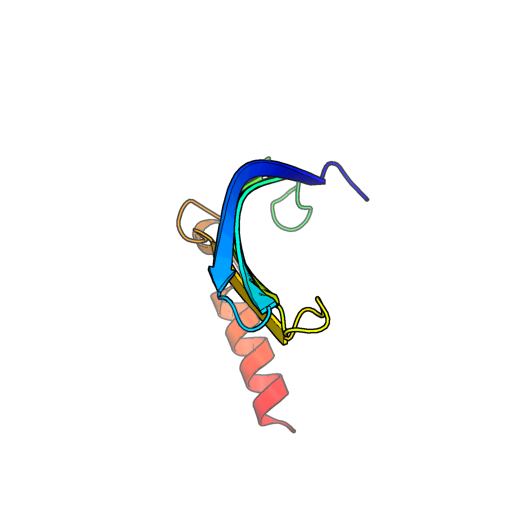.25 86 ARG A C 1
ATOM 668 O O . ARG A 1 86 ? -7.546 -24.884 14.323 1.00 80.25 86 ARG A O 1
ATOM 675 N N . ARG A 1 87 ? -8.127 -22.880 13.499 1.00 77.75 87 ARG A N 1
ATOM 676 C CA . ARG A 1 87 ? -8.650 -23.393 12.231 1.00 77.75 87 ARG A CA 1
ATOM 677 C C . ARG A 1 87 ? -7.544 -23.802 11.259 1.00 77.75 87 ARG A C 1
ATOM 679 O O . ARG A 1 87 ? -7.730 -24.754 10.517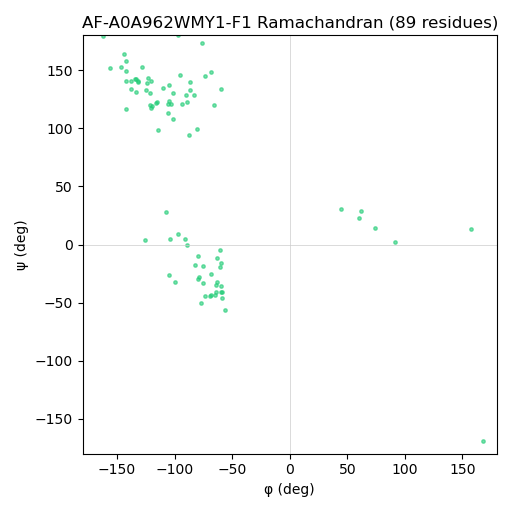 1.00 77.75 87 ARG A O 1
ATOM 686 N N . LEU A 1 88 ? -6.417 -23.095 11.291 1.00 72.62 88 LEU A N 1
ATOM 687 C CA . LEU A 1 88 ? -5.230 -23.395 10.489 1.00 72.62 88 LEU A CA 1
ATOM 688 C C . LEU A 1 88 ? -4.399 -24.548 11.067 1.00 72.62 88 LEU A C 1
ATOM 690 O O . LEU A 1 88 ? -3.758 -25.243 10.303 1.00 72.62 88 LEU A O 1
ATOM 694 N N . ALA A 1 89 ? -4.429 -24.774 12.385 1.00 67.00 89 ALA A N 1
ATOM 695 C CA . ALA A 1 89 ? -3.769 -25.919 13.024 1.00 67.00 89 ALA A CA 1
ATOM 696 C C . ALA A 1 89 ? -4.559 -27.240 12.910 1.00 67.00 89 ALA A C 1
ATOM 698 O O . ALA A 1 89 ? -4.054 -28.291 13.291 1.00 67.00 89 ALA A O 1
ATOM 699 N N . ALA A 1 90 ? -5.813 -27.183 12.452 1.00 56.78 90 ALA A N 1
ATOM 700 C CA . ALA A 1 90 ? -6.683 -28.345 12.259 1.00 56.78 90 ALA A CA 1
ATOM 701 C C . ALA A 1 90 ? -6.701 -28.855 10.801 1.00 56.78 90 ALA A C 1
ATOM 703 O O . ALA A 1 90 ? -7.520 -29.711 10.467 1.00 56.78 90 ALA A O 1
ATOM 704 N N . HIS A 1 91 ? -5.819 -28.323 9.954 1.00 41.44 91 HIS A N 1
ATOM 705 C CA . HIS A 1 91 ? -5.561 -28.729 8.573 1.00 41.4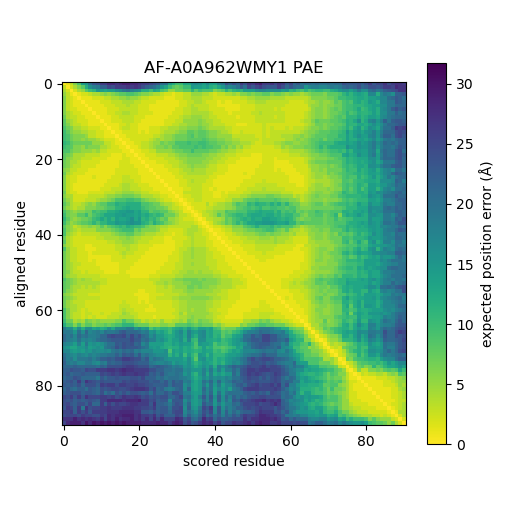4 91 HIS A CA 1
ATOM 706 C C . HIS A 1 91 ? -4.056 -28.900 8.370 1.00 41.44 91 HIS A C 1
ATOM 708 O O . HIS A 1 91 ? -3.699 -29.674 7.457 1.00 41.44 91 HIS A O 1
#

Secondary structure (DSSP, 8-state):
--S-EEEEEEEEEEE-TTS-EEEEEEEEEEEE-GGGTT-EEEEEEEEEEEE-TTS-EEEEEEEE--TTTTSTT-TTHHHHHHHHHHHHTT-

Sequence (91 aa):
VGDLQFRVHASAWSGDRDGHAAALLRWTLAGRLRAFGRRAWTVDGCSEVVFDAAGRVTAHHDYWDAAGGLYARLPLIGPLMRWLARRLAAH

Mean predicted aligned error: 9.49 Å

Nearest PDB structures (foldseek):
  5ig3-assembly1_E  TM=8.345E-01  e=9.188E-02  Homo sapiens
  8t17-assembly1_A  TM=7.823E-01  e=2.629E-01  Aequorea victoria
  7rec-assembly1_G-2  TM=7.964E-01  e=4.312E-01  Homo sapiens
  6of8-assembly1_G-2  TM=6.956E-01  e=2.975E-01  Homo sapiens
  8t6q-assembly1_L  TM=6.135E-01  e=4.053E-01  Aequorea victoria

Radius of gyration: 17.53 Å; Cα contacts (8 Å, |Δi|>4): 153; chains: 1; bounding box: 39×41×40 Å

Foldseek 3Di:
DFFKDKAWPDKDKDADPLQKIKMKTWIKIWFQDVLLVRDTDMKTWIKIFIADSVRDTPDIDIGIPCPVPVVVRNPCPVVVVVVVVVVVVVD

pLDDT: mean 82.77, std 15.8, range [41.44, 98.38]

Solvent-accessible surface area (backbone atoms only — not comparable to full-atom values): 5252 Å² total; per-residue (Å²): 137,70,67,68,45,77,43,79,78,47,74,48,79,48,69,56,96,79,44,35,34,38,36,42,36,37,34,39,43,34,28,47,44,70,92,53,80,52,40,84,47,74,38,48,35,37,37,41,41,32,29,38,61,85,70,45,79,76,47,77,48,79,51,60,59,48,73,89,47,57,61,77,58,41,97,45,53,72,63,48,52,57,48,51,52,55,59,62,73,73,109